Protein AF-W6UL49-F1 (afdb_monomer_lite)

Sequence (91 aa):
MGFLAVHISPKSVAKELDALYYVTKECESFANTPNLVLLGDMNADCSYITKQARDKLLLRTDKQYEWRITDDMDTTLSPKQCAYDRLVAVL

Secondary structure (DSSP, 8-state):
-EEEEEE--TTSHHHHHHHHHHHHHHHHHHHT-S-EEEEEE---STTTS-HHHHTTSHHHHSTTEEESS-TT----SSSS----EEEEEE-

pLDDT: mean 95.98, std 4.46, range [64.06, 98.69]

Organism: Echinococcus granulosus (NCBI:txid6210)

Foldseek 3Di:
DEEAEDAADLQQLLPVQLVVVVVLVVVCVVVVHNWYKYWDQSQLWDPSDDPVSSCPRPLNVDPQKDWPQDQQQAPDPDPDRGSRITIIGGD

InterPro domains:
  IPR016202 Deoxyribonuclease I [PR00130] (28-57)
  IPR016202 Deoxyribonuclease I [PR00130] (58-87)
  IPR036691 Endonuclease/exonuclease/phosphatase superfamily [G3DSA:3.60.10.10] (1-90)
  IPR036691 Endonuclease/exonuclease/phosphatase superfamily [SSF56219] (3-87)

Structure (mmCIF, N/CA/C/O backbone):
data_AF-W6UL49-F1
#
_entry.id   AF-W6UL49-F1
#
loop_
_atom_site.group_PDB
_atom_site.id
_atom_site.type_symbol
_atom_site.label_atom_id
_atom_site.label_alt_id
_atom_site.label_comp_id
_atom_site.label_asym_id
_atom_site.label_entity_id
_atom_site.label_seq_id
_atom_site.pdbx_PDB_ins_code
_atom_site.Cartn_x
_atom_site.Cartn_y
_atom_site.Cartn_z
_atom_site.occupancy
_atom_site.B_iso_or_equiv
_atom_site.auth_seq_id
_atom_site.auth_comp_id
_atom_site.auth_asym_id
_atom_site.auth_atom_id
_atom_site.pdbx_PDB_model_num
ATOM 1 N N . MET A 1 1 ? 17.866 -7.885 -5.297 1.00 82.50 1 MET A N 1
ATOM 2 C CA . MET A 1 1 ? 16.753 -7.734 -4.344 1.00 82.50 1 MET A CA 1
ATOM 3 C C . MET A 1 1 ? 16.987 -6.455 -3.569 1.00 82.50 1 MET A C 1
ATOM 5 O O . MET A 1 1 ? 18.069 -6.311 -3.011 1.00 82.50 1 MET A O 1
ATOM 9 N N . GLY A 1 2 ? 16.040 -5.524 -3.617 1.00 91.56 2 GLY A N 1
ATOM 10 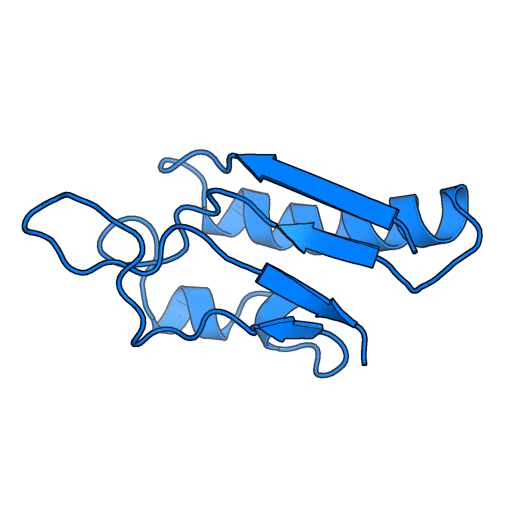C CA . GLY A 1 2 ? 16.089 -4.246 -2.908 1.00 91.56 2 GLY A CA 1
ATOM 11 C C . GLY A 1 2 ? 14.937 -4.116 -1.915 1.00 91.56 2 GLY A C 1
ATOM 12 O O . GLY A 1 2 ? 13.948 -4.839 -2.009 1.00 91.56 2 GLY A O 1
ATOM 13 N N . PHE A 1 3 ? 15.076 -3.192 -0.969 1.00 95.12 3 PHE A N 1
ATOM 14 C CA . PHE A 1 3 ? 14.058 -2.900 0.036 1.00 95.12 3 PHE A CA 1
ATOM 15 C C . PHE A 1 3 ? 13.663 -1.430 -0.060 1.00 95.12 3 PHE A C 1
ATOM 17 O O . PHE A 1 3 ? 14.526 -0.556 0.026 1.00 95.12 3 PHE A O 1
ATOM 24 N N . LEU A 1 4 ? 12.369 -1.165 -0.224 1.00 96.19 4 LEU A N 1
ATOM 25 C CA . LEU A 1 4 ? 11.799 0.176 -0.204 1.00 96.19 4 LEU A CA 1
ATOM 26 C C . LEU A 1 4 ? 11.056 0.361 1.122 1.00 96.19 4 LEU A C 1
ATOM 28 O O . LEU A 1 4 ? 9.915 -0.076 1.279 1.00 96.19 4 LEU A O 1
ATOM 32 N N . ALA A 1 5 ? 11.749 0.952 2.094 1.00 97.81 5 ALA A N 1
ATOM 33 C CA . ALA A 1 5 ? 11.203 1.210 3.419 1.00 97.81 5 ALA A CA 1
ATOM 34 C C . ALA A 1 5 ? 10.368 2.496 3.420 1.00 97.81 5 ALA A C 1
ATOM 36 O O . ALA A 1 5 ? 10.834 3.537 2.951 1.00 97.81 5 ALA A O 1
ATOM 37 N N . VAL A 1 6 ? 9.155 2.436 3.966 1.00 98.19 6 VAL A N 1
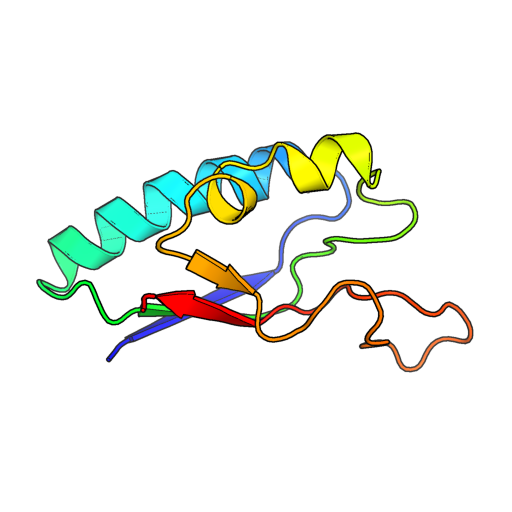ATOM 38 C CA . VAL A 1 6 ? 8.226 3.570 4.013 1.00 98.19 6 VAL A CA 1
ATOM 39 C C . VAL A 1 6 ? 7.637 3.770 5.406 1.00 98.19 6 VAL A C 1
ATOM 41 O O . VAL A 1 6 ? 7.451 2.824 6.167 1.00 98.19 6 VAL A O 1
ATOM 44 N N . HIS A 1 7 ? 7.320 5.024 5.716 1.00 98.56 7 HIS A N 1
ATOM 45 C CA . HIS A 1 7 ? 6.423 5.399 6.801 1.00 98.56 7 HIS A CA 1
ATOM 46 C C . HIS A 1 7 ? 5.412 6.381 6.212 1.00 98.56 7 HIS A C 1
ATOM 48 O O . HIS A 1 7 ? 5.751 7.522 5.902 1.00 98.56 7 HIS A O 1
ATOM 54 N N . ILE A 1 8 ? 4.191 5.903 6.004 1.00 98.56 8 ILE A N 1
ATOM 55 C CA . ILE A 1 8 ? 3.120 6.629 5.326 1.00 98.56 8 ILE A CA 1
ATOM 56 C C . ILE A 1 8 ? 2.369 7.499 6.323 1.00 98.56 8 ILE A C 1
ATOM 58 O O . ILE A 1 8 ? 2.003 7.042 7.403 1.00 98.56 8 ILE A O 1
ATOM 62 N N . SER A 1 9 ? 2.084 8.744 5.956 1.00 98.44 9 SER A N 1
ATOM 63 C CA . SER A 1 9 ? 1.342 9.654 6.821 1.00 98.44 9 SER A CA 1
ATOM 64 C C . SER A 1 9 ? -0.085 9.147 7.071 1.00 98.44 9 SER A C 1
ATOM 66 O O . SER A 1 9 ? -0.859 8.999 6.117 1.00 98.44 9 SER A O 1
ATOM 68 N N . PRO A 1 10 ? -0.527 9.014 8.337 1.00 97.81 10 PRO A N 1
ATOM 69 C CA . PRO A 1 10 ? -1.898 8.607 8.655 1.00 97.81 10 PRO A CA 1
ATOM 70 C C . PRO A 1 10 ? -2.957 9.619 8.183 1.00 97.81 10 PRO A C 1
ATOM 72 O O . PRO A 1 10 ? -4.143 9.305 8.140 1.00 97.81 10 PRO A O 1
ATOM 75 N N . LYS A 1 11 ? -2.553 10.840 7.799 1.00 98.00 11 LYS A N 1
ATOM 76 C CA . LYS A 1 11 ? -3.448 11.869 7.238 1.00 98.00 11 LYS A CA 1
ATOM 77 C C . LYS A 1 11 ? -3.674 11.733 5.728 1.00 98.00 11 LYS A C 1
ATOM 79 O O . LYS A 1 11 ? -4.572 12.385 5.203 1.00 98.00 11 LYS A O 1
ATOM 84 N N . SER A 1 12 ? -2.868 10.923 5.042 1.00 97.69 12 SER A N 1
ATOM 85 C CA . SER A 1 12 ? -2.812 10.876 3.575 1.00 97.69 12 SER A CA 1
ATOM 86 C C . SER A 1 12 ? -2.654 9.455 3.021 1.00 97.69 12 SER A C 1
ATOM 88 O O . SER A 1 12 ? -2.218 9.305 1.882 1.00 97.69 12 SER A O 1
ATOM 90 N N . VAL A 1 13 ? -3.030 8.423 3.787 1.00 98.31 13 VAL A N 1
ATOM 91 C CA . VAL A 1 13 ? -2.729 7.008 3.489 1.00 98.31 13 VAL A CA 1
ATOM 92 C C . VAL A 1 13 ? -3.060 6.607 2.055 1.00 98.31 13 VAL A C 1
ATOM 94 O O . VAL A 1 13 ? -2.187 6.123 1.345 1.00 98.31 13 VAL A O 1
ATOM 97 N N . ALA A 1 14 ? -4.287 6.855 1.588 1.00 97.50 14 ALA A N 1
ATOM 98 C CA . ALA A 1 14 ? -4.678 6.471 0.230 1.00 97.50 14 ALA A CA 1
ATOM 99 C C . ALA A 1 14 ? -3.817 7.156 -0.846 1.00 97.50 14 ALA A C 1
ATOM 101 O O . ALA A 1 14 ? -3.334 6.505 -1.766 1.00 97.50 14 ALA A O 1
ATOM 102 N N . LYS A 1 15 ? -3.570 8.464 -0.693 1.00 98.25 15 LYS A N 1
ATOM 103 C CA . LYS A 1 15 ? -2.780 9.252 -1.647 1.00 98.25 15 LYS A CA 1
ATOM 104 C C . LYS A 1 15 ? -1.323 8.794 -1.688 1.00 98.25 15 LYS A C 1
ATOM 106 O O . LYS A 1 15 ? -0.751 8.683 -2.767 1.00 98.25 15 LYS A O 1
ATOM 111 N N . GLU A 1 16 ? -0.714 8.575 -0.528 1.00 98.69 16 GLU A N 1
ATOM 112 C CA . GLU A 1 16 ? 0.692 8.181 -0.440 1.00 98.69 16 GLU A CA 1
ATOM 113 C C . GLU A 1 16 ? 0.912 6.726 -0.875 1.00 98.69 16 GLU A C 1
ATOM 115 O O . GLU A 1 16 ? 1.892 6.455 -1.563 1.00 98.69 16 GLU A O 1
ATOM 120 N N . LEU A 1 17 ? -0.016 5.807 -0.582 1.00 98.31 17 LEU A N 1
ATOM 121 C CA . LEU A 1 17 ? 0.061 4.423 -1.069 1.00 98.31 17 LEU A CA 1
ATOM 122 C C . LEU A 1 17 ? -0.150 4.311 -2.583 1.00 98.31 17 LEU A C 1
ATOM 124 O O . LEU A 1 17 ? 0.539 3.524 -3.232 1.00 98.31 17 LEU A O 1
ATOM 12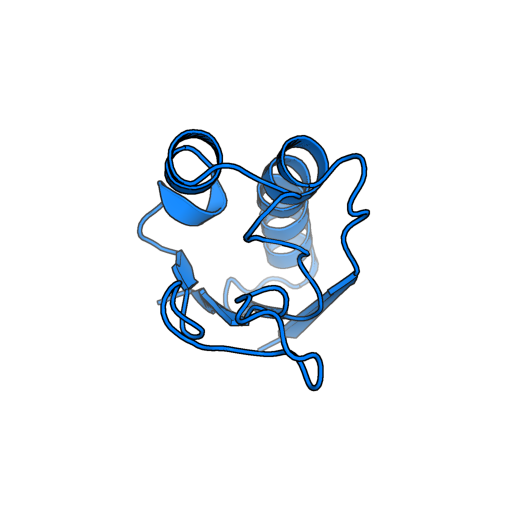8 N N . ASP A 1 18 ? -1.041 5.113 -3.169 1.00 97.88 18 ASP A N 1
ATOM 129 C CA . ASP A 1 18 ? -1.156 5.178 -4.629 1.00 97.88 18 ASP A CA 1
ATOM 130 C C . ASP A 1 18 ? 0.092 5.805 -5.265 1.00 97.88 18 ASP A C 1
ATOM 132 O O . ASP A 1 18 ? 0.531 5.356 -6.321 1.00 97.88 18 ASP A O 1
ATOM 136 N N . ALA A 1 19 ? 0.717 6.798 -4.625 1.00 98.44 19 ALA A N 1
ATOM 137 C CA . ALA A 1 19 ? 1.988 7.350 -5.098 1.00 98.44 19 ALA A CA 1
ATOM 138 C C . ALA A 1 19 ? 3.129 6.320 -5.013 1.00 98.44 19 ALA A C 1
ATOM 140 O O . ALA A 1 19 ? 3.936 6.221 -5.939 1.00 98.44 19 ALA A O 1
ATOM 141 N N . LEU A 1 20 ? 3.165 5.516 -3.945 1.00 97.88 20 LEU A N 1
ATOM 142 C CA . LEU A 1 20 ? 4.164 4.468 -3.738 1.00 97.88 20 LEU A CA 1
ATOM 143 C C . LEU A 1 20 ? 4.185 3.446 -4.883 1.00 97.88 20 LEU A C 1
ATOM 145 O O . LEU A 1 20 ? 5.257 2.974 -5.251 1.00 97.88 20 LEU A O 1
ATOM 149 N N . TYR A 1 21 ? 3.037 3.154 -5.498 1.00 97.31 21 TYR A N 1
ATOM 150 C CA . TYR A 1 21 ? 2.968 2.322 -6.703 1.00 97.31 21 TYR A CA 1
ATOM 151 C C . TYR A 1 21 ? 3.850 2.861 -7.842 1.00 97.31 21 TYR A C 1
ATOM 153 O O . TYR A 1 21 ? 4.605 2.110 -8.457 1.00 97.31 21 TYR A O 1
ATOM 161 N N . TYR A 1 22 ? 3.787 4.166 -8.118 1.00 97.62 22 TYR A N 1
ATOM 162 C CA . TYR A 1 22 ? 4.580 4.791 -9.181 1.00 97.62 22 TYR A CA 1
ATOM 163 C C . TYR A 1 22 ? 6.056 4.905 -8.796 1.00 97.62 22 TYR A C 1
ATOM 165 O O . TYR A 1 22 ? 6.918 4.570 -9.605 1.00 97.62 22 TYR A O 1
ATOM 173 N N . VAL A 1 23 ? 6.343 5.278 -7.543 1.00 96.88 23 VAL A N 1
ATOM 174 C CA . VAL A 1 23 ? 7.716 5.316 -7.010 1.00 96.88 23 VAL A CA 1
ATOM 175 C C . VAL A 1 23 ? 8.378 3.944 -7.112 1.00 96.88 23 VAL A C 1
ATOM 177 O O . VAL A 1 23 ? 9.542 3.855 -7.483 1.00 96.88 23 VAL A O 1
ATOM 180 N N . THR A 1 24 ? 7.636 2.866 -6.851 1.00 95.56 24 THR A N 1
ATOM 181 C CA . THR A 1 24 ? 8.156 1.498 -6.976 1.00 95.56 24 THR A CA 1
ATOM 182 C C . THR A 1 24 ? 8.645 1.231 -8.395 1.00 95.56 24 THR A C 1
ATOM 184 O O . THR A 1 24 ? 9.787 0.820 -8.560 1.00 95.56 24 THR A O 1
ATOM 187 N N . LYS A 1 25 ? 7.857 1.578 -9.420 1.00 94.25 25 LYS A N 1
ATOM 188 C CA . LYS A 1 25 ? 8.258 1.418 -10.830 1.00 94.25 25 LYS A CA 1
ATOM 189 C C . LYS A 1 25 ? 9.491 2.242 -11.197 1.00 94.25 25 LYS A C 1
ATOM 191 O O . LYS A 1 25 ? 10.359 1.775 -11.935 1.00 94.25 25 LYS A O 1
ATOM 196 N N . GLU A 1 26 ? 9.585 3.467 -10.684 1.00 96.38 26 GLU A N 1
ATOM 197 C CA . GLU A 1 26 ? 10.773 4.306 -10.870 1.00 96.38 26 GLU A CA 1
ATOM 198 C C . GLU A 1 26 ? 12.005 3.677 -10.208 1.00 96.38 26 GLU A C 1
ATOM 200 O O . GLU A 1 26 ? 13.071 3.609 -10.822 1.00 96.38 26 GLU A O 1
ATOM 205 N N . CYS A 1 27 ? 11.858 3.149 -8.990 1.00 95.44 27 CYS A N 1
ATOM 206 C CA . CYS A 1 27 ? 12.922 2.449 -8.278 1.00 95.44 27 CYS A CA 1
ATOM 207 C C . CYS A 1 27 ? 13.347 1.156 -8.985 1.00 95.44 27 CYS A C 1
ATOM 209 O O . CYS A 1 27 ? 14.543 0.889 -9.064 1.00 95.44 27 CYS A O 1
ATOM 211 N N . GLU A 1 28 ? 12.411 0.374 -9.525 1.00 93.81 28 GLU A N 1
ATOM 212 C CA . GLU A 1 28 ? 12.707 -0.833 -10.307 1.00 93.81 28 GLU A CA 1
ATOM 213 C C . GLU A 1 28 ? 13.524 -0.495 -11.555 1.00 93.81 28 GLU A C 1
ATOM 215 O O . GLU A 1 28 ? 14.536 -1.143 -11.836 1.00 93.81 28 GLU A O 1
ATOM 220 N N . SER A 1 29 ? 13.126 0.565 -12.270 1.00 95.31 29 SER A N 1
ATOM 221 C CA . SER A 1 29 ? 13.856 1.062 -13.437 1.00 95.31 29 SER A CA 1
ATOM 222 C C . SER A 1 29 ? 15.245 1.572 -13.060 1.00 95.31 29 SER A C 1
ATOM 224 O O . SER A 1 29 ? 16.211 1.279 -13.763 1.00 95.31 29 SER A O 1
ATOM 226 N N . PHE A 1 30 ? 15.364 2.330 -11.969 1.00 95.50 30 PHE A N 1
ATOM 227 C CA . PHE A 1 30 ? 16.640 2.868 -11.499 1.00 95.50 30 PHE A CA 1
ATOM 228 C C . PHE A 1 30 ? 17.599 1.759 -11.050 1.00 95.50 30 PHE A C 1
ATOM 230 O O . PHE A 1 30 ? 18.781 1.778 -11.387 1.00 95.50 30 PHE A O 1
ATOM 237 N N . ALA A 1 31 ? 17.090 0.772 -10.312 1.00 93.00 31 ALA A N 1
ATOM 238 C CA . ALA A 1 31 ? 17.870 -0.347 -9.795 1.00 93.00 31 ALA A CA 1
ATOM 239 C C . ALA A 1 31 ? 18.079 -1.475 -10.822 1.00 93.00 31 ALA A C 1
ATOM 241 O O . ALA A 1 31 ? 18.793 -2.436 -10.528 1.00 93.00 31 ALA A O 1
ATOM 242 N N . ASN A 1 32 ? 17.461 -1.379 -12.006 1.0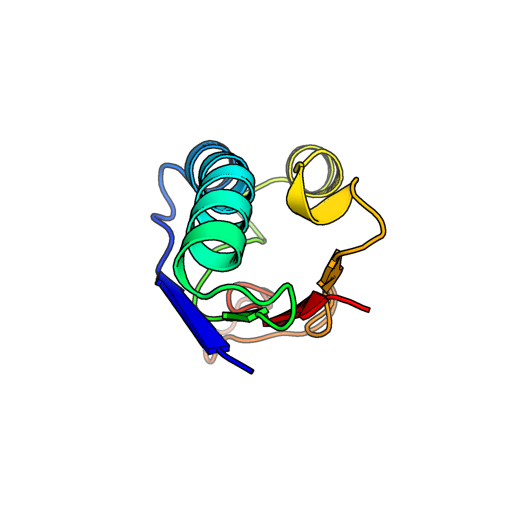0 94.44 32 ASN A N 1
ATOM 243 C CA . ASN A 1 32 ? 17.450 -2.404 -13.051 1.00 94.44 32 ASN A CA 1
ATOM 244 C C . ASN A 1 32 ? 17.025 -3.791 -12.524 1.00 94.44 32 ASN A C 1
ATOM 246 O O . ASN A 1 32 ? 17.637 -4.818 -12.830 1.00 94.44 32 ASN A O 1
ATOM 250 N N . THR A 1 33 ? 15.997 -3.829 -11.671 1.00 91.62 33 THR A N 1
ATOM 251 C CA . THR A 1 33 ? 15.451 -5.078 -11.130 1.00 91.62 33 THR A CA 1
ATOM 252 C C . THR A 1 33 ? 14.002 -4.907 -10.662 1.00 91.62 33 THR A C 1
ATOM 254 O O . THR A 1 33 ? 13.721 -3.939 -9.961 1.00 91.62 33 THR A O 1
ATOM 257 N N . PRO A 1 34 ? 13.100 -5.862 -10.964 1.00 89.56 34 PRO A N 1
ATOM 258 C CA . PRO A 1 34 ? 11.740 -5.880 -10.412 1.00 89.56 34 PRO A CA 1
ATOM 259 C C . PRO A 1 34 ? 11.689 -6.442 -8.979 1.00 89.56 34 PRO A C 1
ATOM 261 O O . PRO A 1 34 ? 10.650 -6.456 -8.333 1.00 89.56 34 PRO A O 1
ATOM 264 N N . ASN A 1 35 ? 12.813 -6.948 -8.456 1.00 91.44 35 ASN A N 1
ATOM 265 C CA . ASN A 1 35 ? 12.855 -7.642 -7.170 1.00 91.44 35 ASN A CA 1
ATOM 266 C C . ASN A 1 35 ? 12.957 -6.643 -6.011 1.00 91.44 35 ASN A C 1
ATOM 268 O O . ASN A 1 35 ? 14.000 -6.569 -5.345 1.00 91.44 35 ASN A O 1
ATOM 272 N N . LEU A 1 36 ? 11.892 -5.873 -5.789 1.00 94.00 36 LEU A N 1
ATOM 273 C CA . LEU A 1 36 ? 11.749 -4.972 -4.650 1.00 94.00 36 LEU A CA 1
ATOM 274 C C . LEU A 1 36 ? 10.755 -5.529 -3.627 1.00 94.00 36 LEU A C 1
ATOM 276 O O . LEU A 1 36 ? 9.674 -6.006 -3.965 1.00 94.00 36 LEU A O 1
ATOM 280 N N . VAL A 1 37 ? 11.125 -5.433 -2.352 1.00 96.44 37 VAL A N 1
ATOM 281 C CA . VAL A 1 37 ? 10.216 -5.637 -1.222 1.00 96.44 37 VAL A CA 1
ATOM 282 C C . VAL A 1 37 ? 9.884 -4.270 -0.645 1.00 96.44 37 VAL A C 1
ATOM 284 O O . VAL A 1 37 ? 10.779 -3.541 -0.215 1.00 96.44 37 VAL A O 1
ATOM 287 N N . LEU A 1 38 ? 8.604 -3.918 -0.628 1.00 97.69 38 LEU A N 1
ATOM 288 C CA . LEU A 1 38 ? 8.104 -2.704 -0.002 1.00 97.69 38 LEU A CA 1
ATOM 289 C C . LEU A 1 38 ? 7.689 -3.051 1.423 1.00 97.69 38 LEU A C 1
ATOM 291 O O . LEU A 1 38 ? 6.943 -4.012 1.632 1.00 97.69 38 LEU A O 1
ATOM 295 N N . LEU A 1 39 ? 8.154 -2.289 2.407 1.00 98.06 39 LEU A N 1
ATOM 296 C CA . LEU A 1 39 ? 7.811 -2.568 3.797 1.00 98.06 39 LEU A CA 1
ATOM 297 C C . LEU A 1 39 ? 7.823 -1.335 4.694 1.00 98.06 39 LEU A C 1
ATOM 299 O O . LEU A 1 39 ? 8.475 -0.339 4.396 1.00 98.06 39 LEU A O 1
ATOM 303 N N . GLY A 1 40 ? 7.147 -1.453 5.830 1.00 98.44 40 GLY A N 1
ATOM 304 C CA . GLY A 1 40 ? 7.163 -0.468 6.907 1.00 98.44 40 GLY A CA 1
ATOM 305 C C . GLY A 1 40 ? 5.760 -0.092 7.360 1.00 98.44 40 GLY A C 1
ATOM 306 O O . GLY A 1 40 ? 4.786 -0.749 6.981 1.00 98.44 40 GLY A O 1
ATOM 307 N N . ASP A 1 41 ? 5.671 0.966 8.164 1.00 98.62 41 ASP A N 1
ATOM 308 C CA . ASP A 1 41 ? 4.404 1.485 8.673 1.00 98.62 41 ASP A CA 1
ATOM 309 C C . ASP A 1 41 ? 3.640 2.182 7.541 1.00 98.62 41 ASP A C 1
ATOM 311 O O . ASP A 1 41 ? 3.881 3.341 7.193 1.00 98.62 41 ASP A O 1
ATOM 315 N N . MET A 1 42 ? 2.717 1.450 6.927 1.00 98.56 42 MET A N 1
ATOM 316 C CA . MET A 1 42 ? 1.891 1.959 5.841 1.00 98.56 42 MET A CA 1
ATOM 317 C C . MET A 1 42 ? 0.609 2.628 6.342 1.00 98.56 42 MET A C 1
ATOM 319 O O . MET A 1 42 ? -0.143 3.160 5.523 1.00 98.56 42 MET A O 1
ATOM 323 N N . ASN A 1 43 ? 0.325 2.582 7.652 1.00 98.44 43 ASN A N 1
ATOM 324 C CA . ASN A 1 43 ? -0.942 3.021 8.236 1.00 98.44 43 ASN A CA 1
ATOM 325 C C . ASN A 1 43 ? -2.177 2.452 7.489 1.00 98.44 43 ASN A C 1
ATOM 327 O O . ASN A 1 43 ? -3.238 3.071 7.426 1.00 98.44 43 ASN A O 1
ATOM 331 N N . ALA A 1 44 ? -2.052 1.254 6.904 1.00 97.75 44 ALA A N 1
ATOM 332 C CA . ALA A 1 44 ? -2.970 0.724 5.889 1.00 97.75 44 ALA A CA 1
ATOM 333 C C . ALA A 1 44 ? -4.200 -0.014 6.461 1.00 97.75 44 ALA A C 1
ATOM 335 O O . ALA A 1 44 ? -4.657 -1.017 5.895 1.00 97.75 44 ALA A O 1
ATOM 336 N N . ASP A 1 45 ? -4.744 0.448 7.588 1.00 98.00 45 ASP A N 1
ATOM 337 C CA . ASP A 1 45 ? -5.915 -0.171 8.213 1.00 98.00 45 ASP A CA 1
ATOM 338 C C . ASP A 1 45 ? -6.704 0.773 9.139 1.00 98.00 45 ASP A C 1
ATOM 340 O O . ASP A 1 45 ? -6.372 1.951 9.308 1.00 98.00 45 ASP A O 1
ATOM 344 N N . CYS A 1 46 ? -7.755 0.232 9.759 1.00 96.81 46 CYS A N 1
ATOM 345 C CA . CYS A 1 46 ? -8.545 0.871 10.803 1.00 96.81 46 CYS A CA 1
ATOM 346 C C . CYS A 1 46 ? -9.098 2.238 10.361 1.00 96.81 46 CYS A C 1
ATOM 348 O O . CYS A 1 46 ? -9.725 2.364 9.310 1.00 96.81 46 CYS A O 1
ATOM 350 N N . SER A 1 47 ? -8.929 3.276 11.183 1.00 96.88 47 SER A N 1
ATOM 351 C CA . SER A 1 47 ? -9.485 4.604 10.917 1.00 96.88 47 SER A CA 1
ATOM 352 C C . SER A 1 47 ? -8.732 5.384 9.841 1.00 96.88 47 SER A C 1
ATOM 354 O O . SER A 1 47 ? -9.237 6.412 9.398 1.00 96.88 47 SER A O 1
ATOM 356 N N . TYR A 1 48 ? -7.535 4.947 9.445 1.00 98.06 48 TYR A N 1
ATOM 357 C CA . TYR A 1 48 ? -6.708 5.694 8.496 1.00 98.06 48 TYR A CA 1
ATOM 358 C C . TYR A 1 48 ? -7.069 5.403 7.039 1.00 98.06 48 TYR A C 1
ATOM 360 O O . TYR A 1 48 ? -6.926 6.274 6.181 1.00 98.06 48 TYR A O 1
ATOM 368 N N . ILE A 1 49 ? -7.597 4.211 6.751 1.00 98.12 49 ILE A N 1
ATOM 369 C CA . ILE A 1 49 ? -8.139 3.871 5.437 1.00 98.12 49 ILE A CA 1
ATOM 370 C C . ILE A 1 49 ? -9.269 2.848 5.570 1.00 98.12 49 ILE A C 1
ATOM 372 O O . ILE A 1 49 ? -9.145 1.837 6.255 1.00 98.12 49 ILE A O 1
ATOM 376 N N . THR A 1 50 ? -10.392 3.094 4.893 1.00 97.69 50 THR A N 1
ATOM 377 C CA . THR A 1 50 ? -11.511 2.141 4.884 1.00 97.69 50 THR A CA 1
ATOM 378 C C . THR A 1 50 ? -11.165 0.919 4.037 1.00 97.69 50 THR A C 1
ATOM 380 O O . THR A 1 50 ? -10.439 1.032 3.049 1.00 97.69 50 THR A O 1
ATOM 383 N N . LYS A 1 51 ? -11.760 -0.241 4.346 1.00 97.12 51 LYS A N 1
ATOM 384 C CA . LYS A 1 51 ? -11.605 -1.458 3.530 1.00 97.12 51 LYS A CA 1
ATOM 385 C C . LYS A 1 51 ? -11.884 -1.202 2.043 1.00 97.12 51 LYS A C 1
ATOM 387 O O . LYS A 1 51 ? -11.083 -1.562 1.195 1.00 97.12 51 LYS A O 1
ATOM 392 N N . GLN A 1 52 ? -12.976 -0.499 1.730 1.00 97.81 52 GLN A N 1
ATOM 393 C CA . GLN A 1 52 ? -13.339 -0.193 0.343 1.00 97.81 52 GLN A CA 1
ATOM 394 C C . GLN A 1 52 ? -12.293 0.675 -0.375 1.00 97.81 52 GLN A C 1
ATOM 396 O O . GLN A 1 52 ? -12.081 0.494 -1.571 1.00 97.81 52 GLN A O 1
ATOM 401 N N . ALA A 1 53 ? -11.675 1.637 0.317 1.00 97.81 53 ALA A N 1
ATOM 402 C CA . ALA A 1 53 ? -10.615 2.458 -0.263 1.00 97.81 53 ALA A CA 1
ATOM 403 C C . ALA A 1 53 ? -9.315 1.656 -0.414 1.00 97.81 53 ALA A C 1
ATOM 405 O O . ALA A 1 53 ? -8.691 1.708 -1.469 1.00 97.81 53 ALA A O 1
ATOM 406 N N . ARG A 1 54 ? -8.953 0.860 0.600 1.00 97.81 54 ARG A N 1
ATOM 407 C CA . ARG A 1 54 ? -7.776 -0.014 0.573 1.00 97.81 54 ARG A CA 1
ATOM 408 C C . ARG A 1 54 ? -7.840 -1.020 -0.572 1.00 97.81 54 ARG A C 1
ATOM 410 O O . ARG A 1 54 ? -6.882 -1.140 -1.323 1.00 97.81 54 ARG A O 1
ATOM 417 N N . ASP A 1 55 ? -8.977 -1.685 -0.751 1.00 97.44 55 ASP A N 1
ATOM 418 C CA . ASP A 1 55 ? -9.171 -2.698 -1.797 1.00 97.44 55 ASP A CA 1
ATOM 419 C C . ASP A 1 55 ? -9.084 -2.110 -3.222 1.00 97.44 55 ASP A C 1
ATOM 421 O O . ASP A 1 55 ? -8.929 -2.855 -4.188 1.00 97.44 55 ASP A O 1
ATOM 425 N N . LYS A 1 56 ? -9.161 -0.777 -3.362 1.00 98.06 56 LYS A N 1
ATOM 426 C CA . LYS A 1 56 ? -9.026 -0.049 -4.634 1.00 98.06 56 LYS A CA 1
ATOM 427 C C . LYS A 1 56 ? -7.618 0.490 -4.905 1.00 98.06 56 LYS A C 1
ATOM 429 O O . LYS A 1 56 ? -7.400 0.991 -6.004 1.00 98.06 56 LYS A O 1
ATOM 434 N N . LEU A 1 57 ? -6.689 0.404 -3.949 1.00 98.19 57 LEU A N 1
ATOM 435 C CA . LEU A 1 57 ? -5.317 0.888 -4.133 1.00 98.19 57 LEU A CA 1
ATOM 436 C C . LEU A 1 57 ? -4.649 0.203 -5.327 1.00 98.19 57 LEU A C 1
ATOM 438 O O . LEU A 1 57 ? -4.860 -0.989 -5.579 1.00 98.19 57 LEU A O 1
ATOM 442 N N . LEU A 1 58 ? -3.773 0.926 -6.022 1.00 97.62 58 LEU A N 1
ATOM 443 C CA . LEU A 1 58 ? -3.032 0.366 -7.159 1.00 97.62 58 LEU A CA 1
ATOM 444 C C . LEU A 1 58 ? -2.177 -0.840 -6.737 1.00 97.62 58 LEU A C 1
ATOM 446 O O . LEU A 1 58 ? -2.250 -1.896 -7.360 1.00 97.62 58 LEU A O 1
ATOM 4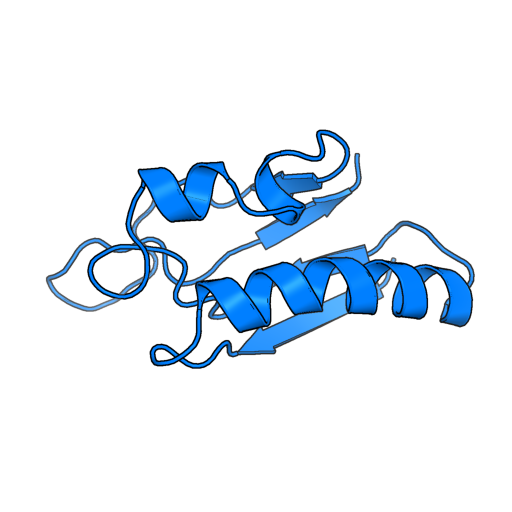50 N N . LEU A 1 59 ? -1.483 -0.735 -5.597 1.00 96.12 59 LEU A N 1
ATOM 451 C CA . LEU A 1 59 ? -0.713 -1.836 -4.996 1.00 96.12 59 LEU A CA 1
ATOM 452 C C . LEU A 1 59 ? -1.570 -3.044 -4.568 1.00 96.12 59 LEU A C 1
ATOM 454 O O . LEU A 1 59 ? -1.012 -4.097 -4.281 1.00 96.12 59 LEU A O 1
ATOM 458 N N . ARG A 1 60 ? -2.899 -2.911 -4.450 1.00 96.25 60 ARG A N 1
ATOM 459 C CA . ARG A 1 60 ? -3.820 -4.010 -4.085 1.00 96.25 60 ARG A CA 1
ATOM 460 C C . ARG A 1 60 ? -4.490 -4.653 -5.289 1.00 96.25 60 ARG A C 1
ATOM 462 O O . ARG A 1 60 ? -4.792 -5.848 -5.275 1.00 96.25 60 ARG A O 1
ATOM 469 N N . THR A 1 61 ? -4.791 -3.843 -6.294 1.00 97.25 61 THR A N 1
ATOM 470 C CA . THR A 1 61 ? -5.502 -4.280 -7.496 1.00 97.25 61 THR A CA 1
ATOM 471 C C . THR A 1 61 ? -4.561 -4.942 -8.494 1.00 97.25 61 THR A C 1
ATOM 473 O O . THR A 1 61 ? -4.958 -5.904 -9.155 1.00 97.25 61 THR A O 1
ATOM 476 N N . ASP A 1 62 ? -3.310 -4.491 -8.550 1.00 96.19 62 ASP A N 1
ATOM 477 C CA . ASP A 1 62 ? -2.265 -5.084 -9.371 1.00 96.19 62 ASP A CA 1
ATOM 478 C C . ASP A 1 62 ? -1.747 -6.400 -8.761 1.00 96.19 62 ASP A C 1
ATOM 480 O O . ASP A 1 62 ? -1.136 -6.426 -7.693 1.00 96.19 62 ASP A O 1
ATOM 484 N N . LYS A 1 63 ? -2.015 -7.512 -9.455 1.00 94.12 63 LYS A N 1
ATOM 485 C CA . LYS A 1 63 ? -1.770 -8.881 -8.972 1.00 94.12 63 LYS A CA 1
ATOM 486 C C . LYS A 1 63 ? -0.301 -9.283 -8.926 1.00 94.12 63 LYS A C 1
ATOM 488 O O . LYS A 1 63 ? -0.011 -10.343 -8.383 1.00 94.12 63 LYS A O 1
ATOM 493 N N . GLN A 1 64 ? 0.605 -8.464 -9.456 1.00 92.75 64 GLN A N 1
ATOM 494 C CA . GLN A 1 64 ? 2.037 -8.696 -9.279 1.00 92.75 64 GLN A CA 1
ATOM 495 C C . GLN A 1 64 ? 2.491 -8.455 -7.832 1.00 92.75 64 GLN A C 1
ATOM 497 O O . GLN A 1 64 ? 3.493 -9.022 -7.415 1.00 92.75 64 GLN A O 1
ATOM 502 N N . TYR A 1 65 ? 1.755 -7.635 -7.070 1.00 94.88 65 TYR A N 1
ATOM 503 C CA . TYR A 1 65 ? 2.094 -7.275 -5.697 1.00 94.88 65 TYR A CA 1
ATOM 504 C C . TYR A 1 65 ? 1.332 -8.137 -4.691 1.00 94.88 65 TYR A C 1
ATOM 506 O O . TYR A 1 65 ? 0.112 -8.037 -4.539 1.00 94.88 65 TYR A O 1
ATOM 514 N N . GLU A 1 66 ? 2.067 -8.942 -3.932 1.00 95.31 66 GLU A N 1
ATOM 515 C CA . GLU A 1 66 ? 1.512 -9.769 -2.869 1.00 95.31 66 GLU A CA 1
ATOM 516 C C . GLU A 1 66 ? 1.721 -9.129 -1.501 1.00 95.31 66 GLU A C 1
ATOM 518 O O . GLU A 1 66 ? 2.843 -8.966 -1.019 1.00 95.31 66 GLU A O 1
ATOM 523 N N . TRP A 1 67 ? 0.609 -8.813 -0.840 1.00 97.25 67 TRP A N 1
ATOM 524 C CA . TRP A 1 67 ? 0.589 -8.324 0.534 1.00 97.25 67 TRP A CA 1
ATOM 525 C C . TRP A 1 67 ? 0.730 -9.508 1.491 1.00 97.25 67 TRP A C 1
ATOM 527 O O . TRP A 1 67 ? -0.234 -10.226 1.751 1.00 97.25 67 TRP A O 1
ATOM 537 N N . ARG A 1 68 ? 1.949 -9.725 1.993 1.00 97.25 68 ARG A N 1
ATOM 538 C CA . ARG A 1 68 ? 2.295 -10.844 2.884 1.00 97.25 68 ARG A CA 1
ATOM 539 C C . ARG A 1 68 ? 1.777 -10.647 4.302 1.00 97.25 68 ARG A C 1
ATOM 541 O O . ARG A 1 68 ? 1.380 -11.619 4.933 1.00 97.25 68 ARG A O 1
ATOM 548 N N . ILE A 1 69 ? 1.767 -9.403 4.781 1.00 98.06 69 ILE A N 1
ATOM 549 C CA . ILE A 1 69 ? 1.039 -9.038 6.000 1.00 98.06 69 ILE A CA 1
ATOM 550 C C . ILE A 1 69 ? -0.393 -8.704 5.591 1.00 98.06 69 ILE A C 1
ATOM 552 O O . ILE A 1 69 ? -0.662 -7.657 4.986 1.00 98.06 69 ILE A O 1
ATOM 556 N N . THR A 1 70 ? -1.294 -9.639 5.870 1.00 97.12 70 THR A N 1
ATOM 557 C CA . THR A 1 70 ? -2.701 -9.589 5.476 1.00 97.12 70 THR A CA 1
ATOM 558 C C . THR A 1 70 ? -3.513 -8.672 6.394 1.00 97.12 70 THR A C 1
ATOM 560 O O . THR A 1 70 ? -3.011 -8.123 7.368 1.00 97.12 70 THR A O 1
ATOM 563 N N . ASP A 1 71 ? -4.768 -8.411 6.024 1.00 97.50 71 ASP A N 1
ATOM 564 C CA . ASP A 1 71 ? -5.638 -7.449 6.726 1.00 97.50 71 ASP A CA 1
ATOM 565 C C . ASP A 1 71 ? -6.135 -7.921 8.092 1.00 97.50 71 ASP A C 1
ATOM 567 O O . ASP A 1 71 ? -6.687 -7.131 8.844 1.00 97.50 71 ASP A O 1
ATOM 571 N N . ASP A 1 72 ? -5.988 -9.207 8.379 1.00 96.88 72 ASP A N 1
ATOM 572 C CA . ASP A 1 72 ? -6.375 -9.868 9.621 1.00 96.88 72 ASP A CA 1
ATOM 573 C C . ASP A 1 72 ? -5.216 -9.995 10.623 1.00 96.88 72 ASP A C 1
ATOM 575 O O . ASP A 1 72 ? -5.414 -10.497 11.727 1.00 96.88 72 ASP A O 1
ATOM 579 N N . MET A 1 73 ? -4.014 -9.536 10.264 1.00 98.00 73 MET A N 1
ATOM 580 C CA . MET A 1 73 ? -2.854 -9.536 11.154 1.00 98.00 73 MET A CA 1
ATOM 581 C C . MET A 1 73 ? -2.784 -8.238 11.964 1.00 98.00 73 MET A C 1
ATOM 583 O O . MET A 1 73 ? -2.804 -7.150 11.400 1.00 98.00 73 MET A O 1
ATOM 587 N N . ASP A 1 74 ? -2.641 -8.342 13.285 1.00 98.12 74 ASP A N 1
ATOM 588 C CA . ASP A 1 74 ? -2.374 -7.188 14.148 1.00 98.12 74 ASP A CA 1
ATOM 589 C C . ASP A 1 74 ? -0.871 -6.893 14.190 1.00 98.12 74 ASP A C 1
ATOM 591 O O . ASP A 1 74 ? -0.073 -7.766 14.541 1.00 98.12 74 ASP A O 1
ATOM 595 N N . THR A 1 75 ? -0.485 -5.669 13.827 1.00 98.19 75 THR A N 1
ATOM 596 C CA . THR A 1 75 ? 0.915 -5.218 13.861 1.00 98.19 75 THR A CA 1
ATOM 597 C C . THR A 1 75 ? 1.187 -4.214 14.974 1.00 98.19 75 THR A C 1
ATOM 599 O O . THR A 1 75 ? 2.282 -3.659 15.047 1.00 98.19 75 THR A O 1
ATOM 602 N N . THR A 1 76 ? 0.225 -3.970 15.867 1.00 97.44 76 THR A N 1
ATOM 603 C CA . THR A 1 76 ? 0.379 -2.978 16.932 1.00 97.44 76 THR A CA 1
ATOM 604 C C . THR A 1 76 ? 0.618 -3.622 18.297 1.00 97.44 76 THR A C 1
ATOM 606 O O . THR A 1 76 ? 0.206 -4.741 18.575 1.00 97.44 76 THR A O 1
ATOM 609 N N . LEU A 1 77 ? 1.260 -2.875 19.200 1.00 96.62 77 LEU A N 1
ATOM 610 C CA . LEU A 1 77 ? 1.274 -3.198 20.636 1.00 96.62 77 LEU A CA 1
ATOM 611 C C . LEU A 1 77 ? 0.074 -2.593 21.382 1.00 96.62 77 LEU A C 1
ATOM 613 O O . LEU A 1 77 ? -0.042 -2.725 22.601 1.00 96.62 77 LEU A O 1
ATOM 617 N N . SER A 1 78 ? -0.776 -1.845 20.677 1.00 92.31 78 SER A N 1
ATOM 618 C CA . SER A 1 78 ? -1.908 -1.153 21.278 1.00 92.31 78 SER A CA 1
ATOM 619 C C . SER A 1 78 ? -3.088 -2.114 21.461 1.00 92.31 78 SER A C 1
ATOM 621 O O . SER A 1 78 ? -3.163 -3.130 20.782 1.00 92.31 78 SER A O 1
ATOM 623 N N . PRO A 1 79 ? -4.082 -1.785 22.304 1.00 93.69 79 PRO A N 1
ATOM 624 C CA . PRO A 1 79 ? -5.307 -2.584 22.386 1.00 93.69 79 PRO A CA 1
ATOM 625 C C . PRO A 1 79 ? -6.139 -2.602 21.091 1.00 93.69 79 PRO A C 1
ATOM 627 O O . PRO A 1 79 ? -7.102 -3.359 20.997 1.00 93.69 79 PRO A O 1
ATOM 630 N N . LYS A 1 80 ? -5.837 -1.726 20.122 1.00 91.19 80 LYS A N 1
ATOM 631 C CA . LYS A 1 80 ? -6.501 -1.718 18.818 1.00 91.19 80 LYS A CA 1
ATOM 632 C C . LYS A 1 80 ? -5.795 -2.706 17.900 1.00 91.19 80 LYS A C 1
ATOM 634 O O . LYS A 1 80 ? -4.610 -2.548 17.657 1.00 91.19 80 LYS A O 1
ATOM 639 N N . GLN A 1 81 ? -6.548 -3.639 17.336 1.00 96.12 81 GLN A N 1
ATOM 640 C CA . GLN A 1 81 ? -6.025 -4.587 16.358 1.00 96.12 81 GLN A CA 1
ATOM 641 C C . GLN A 1 81 ? -6.046 -3.940 14.977 1.00 96.12 81 GLN A C 1
ATOM 643 O O . GLN A 1 81 ? -7.126 -3.726 14.424 1.00 96.12 81 GLN A O 1
ATOM 648 N N . CYS A 1 82 ? -4.873 -3.577 14.461 1.00 98.12 82 CYS A N 1
ATOM 649 C CA . CYS A 1 82 ? -4.744 -2.901 13.172 1.00 98.12 82 CYS A CA 1
ATOM 650 C C . CYS A 1 82 ? -3.534 -3.430 12.400 1.00 98.12 82 CYS A C 1
ATOM 652 O O . CYS A 1 82 ? -2.437 -3.541 12.946 1.00 98.12 82 CYS A O 1
ATOM 654 N N . ALA A 1 83 ? -3.716 -3.673 11.106 1.00 98.31 83 ALA A N 1
ATOM 655 C CA . ALA A 1 83 ? -2.655 -4.053 10.180 1.00 98.31 83 ALA A CA 1
ATOM 656 C C . ALA A 1 83 ? -1.978 -2.803 9.577 1.00 98.31 83 ALA A C 1
ATOM 658 O O . ALA A 1 83 ? -2.132 -2.508 8.383 1.00 98.31 83 ALA A O 1
ATOM 659 N N . TYR A 1 84 ? -1.295 -2.001 10.401 1.00 98.38 84 TYR A N 1
ATOM 660 C CA . TYR A 1 84 ? -0.657 -0.761 9.935 1.00 98.38 84 TYR A CA 1
ATOM 661 C C . TYR A 1 84 ? 0.622 -1.030 9.149 1.00 98.38 84 TYR A C 1
ATOM 663 O O . TYR A 1 84 ? 0.778 -0.519 8.036 1.00 98.38 84 TYR A O 1
ATOM 671 N N . ASP A 1 85 ? 1.490 -1.874 9.695 1.00 98.62 85 ASP A N 1
ATOM 672 C CA . ASP A 1 85 ? 2.738 -2.281 9.070 1.00 98.62 85 ASP A CA 1
ATOM 673 C C . ASP A 1 85 ? 2.463 -3.313 7.992 1.00 98.62 85 ASP A C 1
ATOM 675 O O . ASP A 1 85 ? 1.676 -4.242 8.174 1.00 98.62 85 ASP A O 1
ATOM 679 N N . ARG A 1 86 ? 3.113 -3.164 6.842 1.00 98.50 86 ARG A N 1
ATOM 680 C CA . ARG A 1 86 ? 2.893 -4.048 5.700 1.00 98.50 86 ARG A CA 1
ATOM 681 C C . ARG A 1 86 ? 4.205 -4.519 5.118 1.00 98.50 86 ARG A C 1
ATOM 683 O O . ARG A 1 86 ? 5.225 -3.842 5.205 1.00 98.50 86 ARG A O 1
ATOM 690 N N . LEU A 1 87 ? 4.137 -5.686 4.491 1.00 98.19 87 LEU A N 1
ATOM 691 C CA . LEU A 1 87 ? 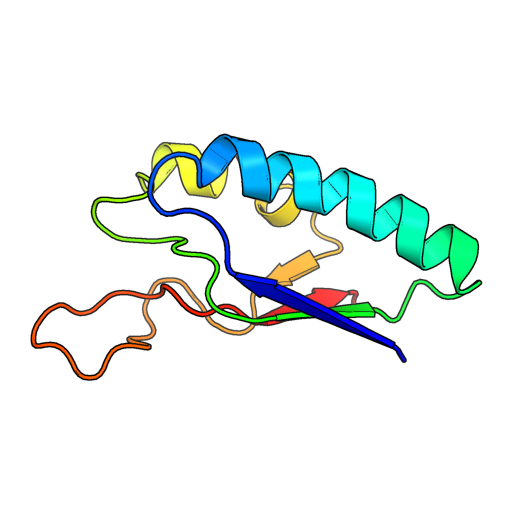5.175 -6.220 3.625 1.00 98.19 87 LEU A CA 1
ATOM 692 C C . LEU A 1 87 ? 4.508 -6.608 2.312 1.00 98.19 87 LEU A C 1
ATOM 694 O O . LEU A 1 87 ? 3.600 -7.444 2.300 1.00 98.19 87 LEU A O 1
ATOM 698 N N . VAL A 1 88 ? 4.949 -5.982 1.228 1.00 97.19 88 VAL A N 1
ATOM 699 C CA . VAL A 1 88 ? 4.456 -6.206 -0.128 1.00 97.19 88 VAL A CA 1
ATOM 700 C C . VAL A 1 88 ? 5.638 -6.623 -0.991 1.00 97.19 88 VAL A C 1
ATOM 702 O O . VAL A 1 88 ? 6.649 -5.925 -1.037 1.00 97.19 88 VAL A O 1
ATOM 705 N N . ALA A 1 89 ? 5.538 -7.777 -1.638 1.00 92.56 89 ALA A N 1
ATOM 706 C CA . ALA A 1 89 ? 6.598 -8.321 -2.481 1.00 92.56 89 ALA A CA 1
ATOM 707 C C . ALA A 1 89 ? 6.060 -8.640 -3.875 1.00 92.56 89 ALA A C 1
ATOM 709 O O . ALA A 1 89 ? 4.891 -9.001 -4.017 1.00 92.56 89 ALA A O 1
ATOM 710 N N . VAL A 1 90 ? 6.921 -8.508 -4.882 1.00 82.38 90 VAL A N 1
ATOM 711 C CA . VAL A 1 90 ? 6.626 -8.928 -6.256 1.00 82.38 90 VAL A CA 1
ATOM 712 C C . VAL A 1 90 ? 6.752 -10.455 -6.364 1.00 82.38 90 VAL A C 1
ATOM 714 O O . VAL A 1 90 ? 7.607 -11.044 -5.694 1.00 82.38 90 VAL A O 1
ATOM 717 N N . LEU A 1 91 ? 5.871 -11.085 -7.150 1.00 64.06 91 LEU A N 1
ATOM 718 C CA . LEU A 1 91 ? 5.935 -12.511 -7.512 1.00 64.06 91 LEU A CA 1
ATOM 719 C C . LEU A 1 91 ? 7.122 -12.856 -8.420 1.00 64.06 91 LEU A C 1
ATOM 721 O O . LEU A 1 91 ? 7.401 -12.075 -9.356 1.00 64.06 91 LEU A O 1
#

Radius of gyration: 12.7 Å; chains: 1; bounding box: 31×24×36 Å